Protein AF-A0A831PLI4-F1 (afdb_monomer_lite)

Radius of gyration: 12.71 Å; chains: 1; bounding box: 24×19×33 Å

InterPro domains:
  IPR007158 tRNA (pseudouridine(54)-N(1))-methyltransferase, TrmY [PF04013] (10-57)
  IPR029026 tRNA (guanine-N1-)-methyltransferase, N-terminal [G3DSA:3.40.1280.10] (1-60)
  IPR029028 Alpha/beta knot methyltransferases [SSF75217] (8-59)

Foldseek 3Di:
DVPDPDDDPDDDDDAPDDDDPVVCVVCVPPDDDDLDDDDDGPVVVVVSVVVVVVCVVVVPD

pLDDT: mean 90.86, std 5.28, range [64.81, 96.62]

Structure (mmCIF, N/CA/C/O backbone):
data_AF-A0A831PLI4-F1
#
_entry.id   AF-A0A831PLI4-F1
#
loop_
_atom_site.group_PDB
_atom_site.id
_atom_site.type_symbol
_atom_site.label_atom_id
_atom_site.label_alt_id
_atom_site.label_comp_id
_atom_site.label_asym_id
_atom_site.label_entity_id
_atom_site.label_seq_id
_atom_site.pdbx_PDB_ins_code
_atom_site.Cartn_x
_atom_site.Cartn_y
_atom_site.Cartn_z
_atom_site.occupancy
_atom_site.B_iso_or_equiv
_atom_site.auth_seq_id
_atom_site.auth_comp_id
_atom_site.auth_asym_id
_atom_site.auth_atom_id
_atom_site.pdbx_PDB_model_num
ATOM 1 N N . ILE A 1 1 ? 1.863 -7.228 -0.495 1.00 82.69 1 ILE A N 1
ATOM 2 C CA . ILE A 1 1 ? 1.816 -6.578 -1.815 1.00 82.69 1 ILE A CA 1
ATOM 3 C C . ILE A 1 1 ? 2.052 -7.571 -2.952 1.00 82.69 1 ILE A C 1
ATOM 5 O O . ILE A 1 1 ? 1.211 -7.644 -3.831 1.00 82.69 1 ILE A O 1
ATOM 9 N N . ARG A 1 2 ? 3.089 -8.427 -2.918 1.00 83.19 2 ARG A N 1
ATOM 10 C CA . ARG A 1 2 ? 3.345 -9.439 -3.972 1.00 83.19 2 ARG A CA 1
ATOM 11 C C . ARG A 1 2 ? 2.208 -10.429 -4.239 1.00 83.19 2 ARG A C 1
ATOM 13 O O . ARG A 1 2 ? 1.993 -10.788 -5.382 1.00 83.19 2 ARG A O 1
ATOM 20 N N . GLY A 1 3 ? 1.457 -10.817 -3.209 1.00 82.12 3 GLY A N 1
ATOM 21 C CA . GLY A 1 3 ? 0.274 -11.675 -3.357 1.00 82.12 3 GLY A CA 1
ATOM 22 C C . GLY A 1 3 ? -1.006 -10.949 -3.786 1.00 82.12 3 GLY A C 1
ATOM 23 O O . GLY A 1 3 ? -2.066 -11.559 -3.766 1.00 82.12 3 GLY A O 1
ATOM 24 N N . VAL A 1 4 ? -0.935 -9.651 -4.100 1.00 85.00 4 VAL A N 1
ATOM 25 C CA . VAL A 1 4 ? -2.090 -8.857 -4.533 1.00 85.00 4 VAL A CA 1
ATOM 26 C C . VAL A 1 4 ? -2.104 -8.802 -6.060 1.00 85.00 4 VAL A C 1
ATOM 28 O O . VAL A 1 4 ? -1.135 -8.330 -6.661 1.00 85.00 4 VAL A O 1
ATOM 31 N N . GLU A 1 5 ? -3.199 -9.277 -6.656 1.00 82.88 5 GLU A N 1
ATOM 32 C CA . GLU A 1 5 ? -3.400 -9.361 -8.110 1.00 82.88 5 GLU A CA 1
ATOM 33 C C . GLU A 1 5 ? -3.641 -7.980 -8.739 1.00 82.88 5 GLU A C 1
ATOM 35 O O . GLU A 1 5 ? -3.001 -7.630 -9.726 1.00 82.88 5 GLU A O 1
ATOM 40 N N . ILE A 1 6 ? -4.491 -7.159 -8.112 1.00 84.81 6 ILE A N 1
ATOM 41 C CA . ILE A 1 6 ? -4.787 -5.788 -8.544 1.00 84.81 6 ILE A CA 1
ATOM 42 C C . ILE A 1 6 ? -4.200 -4.808 -7.533 1.00 84.81 6 ILE A C 1
ATOM 44 O O . ILE A 1 6 ? -4.591 -4.788 -6.367 1.00 84.81 6 ILE A O 1
ATOM 48 N N . VAL A 1 7 ? -3.254 -3.992 -7.985 1.00 85.81 7 VAL A N 1
ATOM 49 C CA . VAL A 1 7 ? -2.619 -2.966 -7.156 1.00 85.81 7 VAL A CA 1
ATOM 50 C C . VAL A 1 7 ? -3.578 -1.779 -6.982 1.00 85.81 7 VAL A C 1
ATOM 52 O O . VAL A 1 7 ? -4.018 -1.230 -7.991 1.00 85.81 7 VAL A O 1
ATOM 55 N N . PRO A 1 8 ? -3.900 -1.362 -5.743 1.00 88.06 8 PRO A N 1
ATOM 56 C CA . PRO A 1 8 ? -4.686 -0.153 -5.502 1.00 88.06 8 PRO A CA 1
ATOM 57 C C . PRO A 1 8 ? -3.958 1.117 -5.954 1.00 88.06 8 PRO A C 1
ATOM 59 O O . PRO A 1 8 ? -2.736 1.201 -5.866 1.00 88.06 8 PRO A O 1
ATOM 62 N N . GLU A 1 9 ? -4.711 2.145 -6.340 1.00 89.06 9 GLU A N 1
ATOM 63 C CA . GLU A 1 9 ? -4.147 3.465 -6.665 1.00 89.06 9 GLU A CA 1
ATOM 64 C C . GLU A 1 9 ? -3.704 4.246 -5.418 1.00 89.06 9 GLU A C 1
ATOM 66 O O . GLU A 1 9 ? -2.903 5.173 -5.507 1.00 89.06 9 GLU A O 1
ATOM 71 N N . THR A 1 10 ? -4.242 3.915 -4.242 1.00 93.06 10 THR A N 1
ATOM 72 C CA . THR A 1 10 ? -3.981 4.636 -2.991 1.00 93.06 10 THR A CA 1
ATOM 73 C C . THR A 1 10 ? -3.722 3.666 -1.850 1.00 93.06 10 THR A C 1
ATOM 75 O O . THR A 1 10 ? -4.414 2.660 -1.696 1.00 93.06 10 THR A O 1
ATOM 78 N N . PHE A 1 11 ? -2.735 4.009 -1.026 1.00 93.25 11 PHE A N 1
ATOM 79 C CA . PHE A 1 11 ? -2.335 3.247 0.149 1.00 93.25 11 PHE A CA 1
ATOM 80 C C . PHE A 1 11 ? -2.432 4.124 1.389 1.00 93.25 11 PHE A C 1
ATOM 82 O O . PHE A 1 11 ? -2.109 5.310 1.351 1.00 93.25 11 PHE A O 1
ATOM 89 N N . VAL A 1 12 ? -2.854 3.517 2.494 1.00 94.06 12 VAL A N 1
ATOM 90 C CA . VAL A 1 12 ? -2.948 4.178 3.794 1.00 94.06 12 VAL A CA 1
ATOM 91 C C . VAL A 1 12 ? -1.885 3.582 4.706 1.00 94.06 12 VAL A C 1
ATOM 93 O O . VAL A 1 12 ? -1.787 2.363 4.854 1.00 94.06 12 VAL A O 1
ATOM 96 N N . LEU A 1 13 ? -1.063 4.450 5.285 1.00 94.00 13 LEU A N 1
ATOM 97 C CA . LEU A 1 13 ? 0.040 4.093 6.167 1.00 94.00 13 LEU A CA 1
ATOM 98 C C . LEU A 1 13 ? -0.131 4.842 7.481 1.00 94.00 13 LEU A C 1
ATOM 100 O O . LEU A 1 13 ? -0.467 6.025 7.484 1.00 94.00 13 LEU A O 1
ATOM 104 N N . SER A 1 14 ? 0.103 4.134 8.581 1.00 90.94 14 SER A N 1
ATOM 105 C CA . SER A 1 14 ? 0.234 4.772 9.885 1.00 90.94 14 SER A CA 1
ATOM 106 C C . SER A 1 14 ? 1.628 5.381 10.004 1.00 90.94 14 SER A C 1
ATOM 108 O O . SER A 1 14 ? 2.536 5.024 9.247 1.00 90.94 14 SER A O 1
ATOM 110 N N . ASP A 1 15 ? 1.802 6.302 10.942 1.00 87.31 15 ASP A N 1
ATOM 111 C CA . ASP A 1 15 ? 3.086 6.936 11.206 1.00 87.31 15 ASP A CA 1
ATOM 112 C C . ASP A 1 15 ? 3.971 6.050 12.118 1.00 87.31 15 ASP A C 1
ATOM 114 O O . ASP A 1 15 ? 4.127 4.850 11.894 1.00 87.31 15 ASP A O 1
ATOM 118 N N . HIS A 1 16 ? 4.610 6.626 13.136 1.00 86.94 16 HIS A N 1
ATOM 119 C CA . HIS A 1 16 ? 5.353 5.882 14.148 1.00 86.94 16 HIS A CA 1
ATOM 120 C C . HIS A 1 16 ? 4.464 5.113 15.141 1.00 86.94 16 HIS A C 1
ATOM 122 O O . HIS A 1 16 ? 4.965 4.229 15.840 1.00 86.94 16 HIS A O 1
ATOM 128 N N . GLN A 1 17 ? 3.174 5.442 15.233 1.00 89.50 17 GLN A N 1
ATOM 129 C CA . GLN A 1 17 ? 2.205 4.722 16.053 1.00 89.50 17 GLN A CA 1
ATOM 130 C C . GLN A 1 17 ? 1.344 3.823 15.175 1.00 89.50 17 GLN A C 1
ATOM 132 O O . GLN A 1 17 ? 1.207 4.032 13.975 1.00 89.50 17 GLN A O 1
ATOM 137 N N . ASN A 1 18 ? 0.763 2.788 15.773 1.00 90.38 18 ASN A N 1
ATOM 138 C CA . ASN A 1 18 ? -0.261 1.997 15.102 1.00 90.38 18 ASN A CA 1
ATOM 139 C C . ASN A 1 18 ? -1.566 2.794 15.020 1.00 90.38 18 ASN A C 1
ATOM 141 O O . ASN A 1 18 ? -1.868 3.538 15.949 1.00 90.38 18 ASN A O 1
ATOM 145 N N . PHE A 1 19 ? -2.381 2.531 13.992 1.00 92.62 19 PHE A N 1
ATOM 146 C CA . PHE A 1 19 ? -3.762 3.013 13.957 1.00 92.62 19 PHE A CA 1
ATOM 147 C C . PHE A 1 19 ? -4.491 2.665 15.252 1.00 92.62 19 PHE A C 1
ATOM 149 O O . PHE A 1 19 ? -4.411 1.517 15.726 1.00 92.62 19 PHE A O 1
ATOM 156 N N . SER A 1 20 ? -5.215 3.651 15.770 1.00 94.31 20 SER A N 1
ATOM 157 C CA . SER A 1 20 ? -6.152 3.482 16.873 1.00 94.31 20 SER A CA 1
ATOM 158 C C . SER A 1 20 ? -7.267 2.504 16.498 1.00 94.31 20 SER A C 1
ATOM 160 O O . SER A 1 20 ? -7.482 2.171 15.33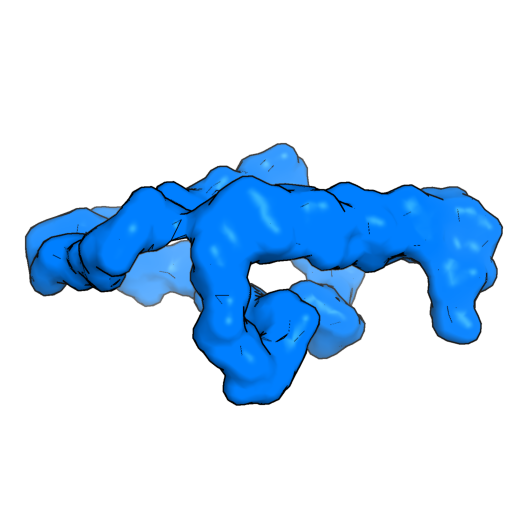1 1.00 94.31 20 SER A O 1
ATOM 162 N N . GLU A 1 21 ? -7.989 2.013 17.500 1.00 94.50 21 GLU A N 1
ATOM 163 C CA . GLU A 1 21 ? -9.121 1.112 17.274 1.00 94.50 21 GLU A CA 1
ATOM 164 C C . GLU A 1 21 ? -10.232 1.779 16.447 1.00 94.50 21 GLU A C 1
ATOM 166 O O . GLU A 1 21 ? -10.803 1.145 15.563 1.00 94.50 21 GLU A O 1
ATOM 171 N N . GLU A 1 22 ? -10.471 3.074 16.665 1.00 95.44 22 GLU A N 1
ATOM 172 C CA . GLU A 1 22 ? -11.446 3.863 15.908 1.00 95.44 22 GLU A CA 1
ATOM 173 C C . GLU A 1 22 ? -11.064 3.964 14.422 1.00 95.44 22 GLU A C 1
ATOM 175 O O . GLU A 1 22 ? -11.868 3.633 13.552 1.00 95.44 22 GLU A O 1
ATOM 180 N N . GLU A 1 23 ? -9.814 4.326 14.117 1.00 94.62 23 GLU A N 1
ATOM 181 C CA . GLU A 1 23 ? -9.310 4.400 12.736 1.00 94.62 23 GLU A CA 1
ATOM 182 C C . GLU A 1 23 ? -9.322 3.030 12.049 1.00 94.62 23 GLU A C 1
ATOM 184 O O . GLU A 1 23 ? -9.702 2.916 10.882 1.00 94.62 23 GLU A O 1
ATOM 189 N N . ARG A 1 24 ? -8.964 1.964 12.778 1.00 92.31 24 ARG A N 1
ATOM 190 C CA . ARG A 1 24 ? -9.072 0.588 12.269 1.00 92.31 24 ARG A CA 1
ATOM 191 C C . ARG A 1 24 ? -10.514 0.221 11.945 1.00 92.31 24 ARG A C 1
ATOM 193 O O . ARG A 1 24 ? -10.732 -0.460 10.948 1.00 92.31 24 ARG A O 1
ATOM 200 N N . GLY A 1 25 ? -11.476 0.690 12.738 1.00 94.62 25 GLY A N 1
ATOM 201 C CA . GLY A 1 25 ? -12.904 0.526 12.469 1.00 94.62 25 GLY A CA 1
ATOM 202 C C . GLY A 1 25 ? -13.335 1.191 11.160 1.00 94.62 25 GLY A C 1
ATOM 203 O O . GLY A 1 25 ? -14.061 0.581 10.379 1.00 94.62 25 GLY A O 1
ATOM 204 N N . LEU A 1 26 ? -12.825 2.392 10.861 1.00 94.69 26 LEU A N 1
ATOM 205 C CA . LEU A 1 26 ? -13.087 3.085 9.587 1.00 94.69 26 LEU A CA 1
ATOM 206 C C . LEU A 1 26 ? -12.510 2.344 8.371 1.00 94.69 26 LEU A C 1
ATOM 208 O O . LEU A 1 26 ? -13.016 2.485 7.260 1.00 94.69 26 LEU A O 1
ATOM 212 N N . MET A 1 27 ? -11.448 1.564 8.578 1.00 93.69 27 MET A N 1
ATOM 213 C CA . MET A 1 27 ? -10.723 0.848 7.527 1.00 93.69 27 MET A CA 1
ATOM 214 C C . MET A 1 27 ? -11.013 -0.659 7.492 1.00 93.69 27 MET A C 1
ATOM 216 O O . MET A 1 27 ? -10.371 -1.371 6.723 1.00 93.69 27 MET A O 1
ATOM 220 N N . GLN A 1 28 ? -11.946 -1.164 8.305 1.00 93.44 28 GLN A N 1
ATOM 221 C CA . GLN A 1 28 ? -12.154 -2.607 8.503 1.00 93.44 28 GLN A CA 1
ATOM 222 C C . GLN A 1 28 ? -12.489 -3.372 7.212 1.00 93.44 28 GLN A C 1
ATOM 224 O O . GLN A 1 28 ? -12.128 -4.539 7.074 1.00 93.44 28 GLN A O 1
ATOM 229 N N . ASP A 1 29 ? -13.146 -2.700 6.265 1.00 93.38 29 ASP A N 1
ATOM 230 C CA . ASP A 1 29 ? -13.573 -3.276 4.988 1.00 93.38 29 ASP A CA 1
ATOM 231 C C . ASP A 1 29 ? -12.505 -3.137 3.886 1.00 93.38 29 ASP A C 1
ATOM 233 O O . ASP A 1 29 ? -12.689 -3.621 2.767 1.00 93.38 29 ASP A O 1
ATOM 237 N N . LEU A 1 30 ? -11.379 -2.471 4.175 1.00 91.56 30 LEU A N 1
ATOM 238 C CA . LEU A 1 30 ? -10.283 -2.285 3.228 1.00 91.56 30 LEU A CA 1
ATOM 239 C C . LEU A 1 30 ? -9.300 -3.466 3.279 1.00 91.56 30 LEU A C 1
ATOM 241 O O . LEU A 1 30 ? -8.972 -3.973 4.354 1.00 91.56 30 LEU A O 1
ATOM 245 N N . PRO A 1 31 ? -8.756 -3.894 2.127 1.00 90.69 31 PRO A N 1
ATOM 246 C CA . PRO A 1 31 ? -7.777 -4.969 2.097 1.00 90.69 31 PRO A CA 1
ATOM 247 C C . PRO A 1 31 ? -6.457 -4.537 2.751 1.00 90.69 31 PRO A C 1
ATOM 249 O O . PRO A 1 31 ? -5.879 -3.504 2.412 1.00 90.69 31 PRO A O 1
ATOM 252 N N . ALA A 1 32 ? -5.927 -5.377 3.640 1.00 90.06 32 ALA A N 1
ATOM 253 C CA . ALA A 1 32 ? -4.605 -5.185 4.226 1.00 90.06 32 ALA A CA 1
ATOM 254 C C . ALA A 1 32 ? -3.523 -5.880 3.387 1.00 90.06 32 ALA A C 1
ATOM 256 O O . ALA A 1 32 ? -3.666 -7.038 2.987 1.00 90.06 32 ALA A O 1
ATOM 257 N N . CYS A 1 33 ? -2.395 -5.203 3.158 1.00 90.69 33 CYS A N 1
ATOM 258 C CA . CYS A 1 33 ? -1.266 -5.770 2.426 1.00 90.69 33 CYS A CA 1
ATOM 259 C C . CYS A 1 33 ? 0.043 -5.647 3.221 1.00 90.69 33 CYS A C 1
ATOM 261 O O . CYS A 1 33 ? 0.345 -4.599 3.780 1.00 90.69 33 CYS A O 1
ATOM 263 N N . SER A 1 34 ? 0.847 -6.716 3.247 1.00 92.25 34 SER A N 1
ATOM 264 C CA . SER A 1 34 ? 2.185 -6.700 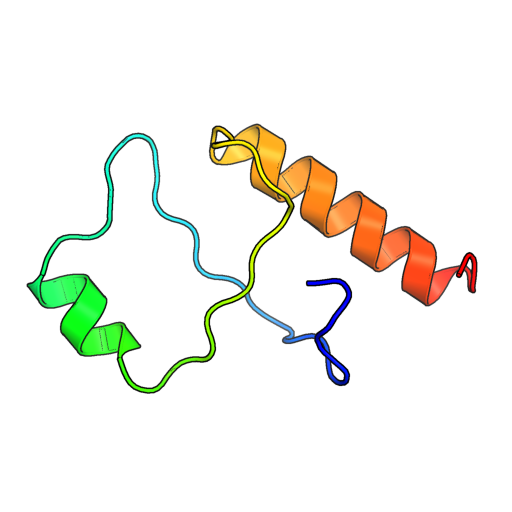3.862 1.00 92.25 34 SER A CA 1
ATOM 265 C C . SER A 1 34 ? 3.281 -6.393 2.833 1.00 92.25 34 SE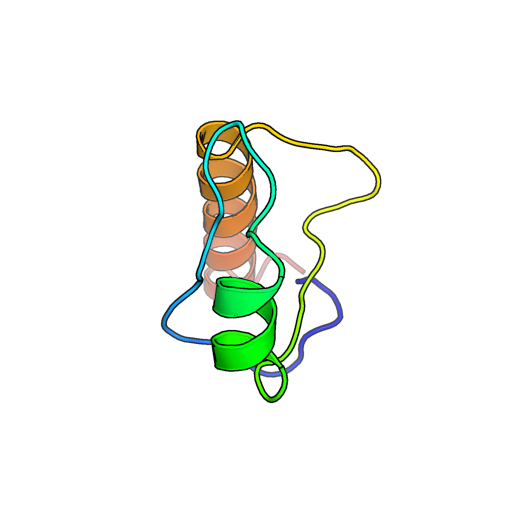R A C 1
ATOM 267 O O . SER A 1 34 ? 3.236 -6.901 1.708 1.00 92.25 34 SER A O 1
ATOM 269 N N . LEU A 1 35 ? 4.279 -5.595 3.216 1.00 93.12 35 LEU A N 1
ATOM 270 C CA . LEU A 1 35 ? 5.480 -5.313 2.415 1.00 93.12 35 LEU A CA 1
ATOM 271 C C . LEU A 1 35 ? 6.649 -6.269 2.715 1.00 93.12 35 LEU A C 1
ATOM 273 O O . LEU A 1 35 ? 7.676 -6.208 2.045 1.00 93.12 35 LEU A O 1
ATOM 277 N N . GLY A 1 36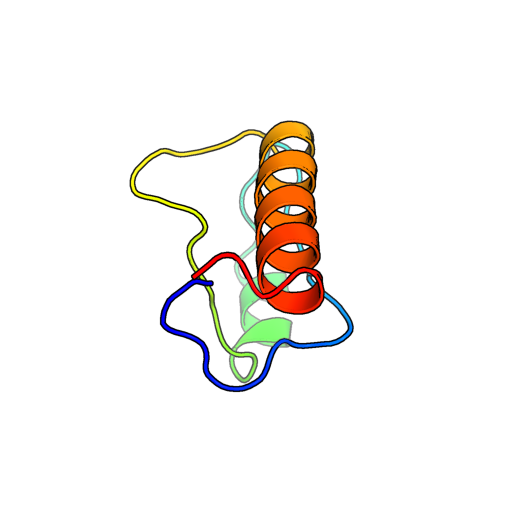 ? 6.499 -7.173 3.686 1.00 92.25 36 GLY A N 1
ATOM 278 C CA . GLY A 1 36 ? 7.543 -8.110 4.094 1.00 92.25 36 GLY A CA 1
ATOM 279 C C . GLY A 1 36 ? 7.378 -8.595 5.540 1.00 92.25 36 GLY A C 1
ATOM 280 O O . GLY A 1 36 ? 6.408 -8.241 6.207 1.00 92.25 36 GLY A O 1
ATOM 281 N N . PRO A 1 37 ? 8.316 -9.420 6.036 1.00 93.19 37 PRO A N 1
ATOM 282 C CA . PRO A 1 37 ? 8.256 -9.975 7.390 1.00 93.19 37 PRO A CA 1
ATOM 283 C C . PRO A 1 37 ? 8.674 -8.984 8.490 1.00 93.19 37 PRO A C 1
ATOM 285 O O . PRO A 1 37 ? 8.399 -9.228 9.661 1.00 93.19 37 PRO A O 1
ATOM 288 N N . CYS A 1 38 ? 9.358 -7.894 8.137 1.00 93.88 38 CYS A N 1
ATOM 289 C CA . CYS A 1 38 ? 9.883 -6.923 9.094 1.00 93.88 38 CYS A CA 1
ATOM 290 C C . CYS A 1 38 ? 8.924 -5.744 9.286 1.00 93.88 38 CYS A C 1
ATOM 292 O O . CYS A 1 38 ? 8.273 -5.306 8.337 1.00 93.88 38 CYS A O 1
ATOM 294 N N . ILE A 1 39 ? 8.906 -5.188 10.499 1.00 92.50 39 ILE A N 1
ATOM 295 C CA . ILE A 1 39 ? 8.285 -3.887 10.762 1.00 92.50 39 ILE A CA 1
ATOM 296 C C . ILE A 1 39 ? 9.175 -2.814 10.132 1.00 92.50 39 ILE A C 1
ATOM 298 O O . ILE A 1 39 ? 10.386 -2.801 10.353 1.00 92.50 39 ILE A O 1
ATOM 302 N N . LEU A 1 40 ? 8.569 -1.936 9.340 1.00 93.00 40 LEU A N 1
ATOM 303 C CA . LEU A 1 40 ? 9.242 -0.838 8.656 1.00 93.00 40 LEU A CA 1
ATOM 304 C C . LEU A 1 40 ? 8.707 0.489 9.189 1.00 93.00 40 LEU A C 1
ATOM 306 O O . LEU A 1 40 ? 7.516 0.602 9.478 1.00 93.00 40 LEU A O 1
ATOM 310 N N . HIS A 1 41 ? 9.573 1.497 9.267 1.00 93.69 41 HIS A N 1
ATOM 311 C CA . HIS A 1 41 ? 9.110 2.875 9.395 1.00 93.69 41 HIS A CA 1
ATOM 312 C C . HIS A 1 41 ? 8.358 3.299 8.127 1.00 93.69 41 HIS A C 1
ATOM 314 O O . HIS A 1 41 ? 8.599 2.757 7.044 1.00 93.69 41 HIS A O 1
ATOM 320 N N . ALA A 1 42 ? 7.437 4.255 8.264 1.00 93.06 42 ALA A N 1
ATOM 321 C CA . ALA A 1 42 ? 6.544 4.664 7.183 1.00 93.06 42 ALA A CA 1
ATOM 322 C C . ALA A 1 42 ? 7.301 5.119 5.921 1.00 93.06 42 ALA A C 1
ATOM 324 O O . ALA A 1 42 ? 6.921 4.752 4.812 1.00 93.06 42 ALA A O 1
ATOM 325 N N . ASP A 1 43 ? 8.416 5.836 6.073 1.00 94.00 43 ASP A N 1
ATOM 326 C CA . ASP A 1 43 ? 9.275 6.249 4.959 1.00 94.00 43 ASP A CA 1
ATOM 327 C C . ASP A 1 43 ? 9.884 5.047 4.217 1.00 94.00 43 ASP A C 1
ATOM 329 O O . ASP A 1 43 ? 9.830 4.972 2.989 1.00 94.00 43 ASP A O 1
ATOM 333 N N . MET A 1 44 ? 10.383 4.048 4.949 1.00 95.31 44 MET A N 1
ATOM 334 C CA . MET A 1 44 ? 10.918 2.819 4.357 1.00 95.31 44 MET A CA 1
ATOM 335 C C . MET A 1 44 ? 9.824 2.005 3.662 1.00 95.31 44 MET A C 1
ATOM 337 O O . MET A 1 44 ? 10.064 1.426 2.602 1.00 95.31 44 MET A O 1
ATOM 341 N N . ALA A 1 45 ? 8.618 1.968 4.235 1.00 94.94 45 ALA A N 1
ATOM 342 C CA . ALA A 1 45 ? 7.464 1.314 3.628 1.00 94.94 45 ALA A CA 1
ATOM 343 C C . ALA A 1 45 ? 7.115 1.944 2.269 1.00 94.94 45 ALA A C 1
ATOM 345 O O . ALA A 1 45 ? 6.902 1.212 1.303 1.00 94.94 45 ALA A O 1
ATOM 346 N N . ILE A 1 46 ? 7.139 3.278 2.171 1.00 95.12 46 ILE A N 1
ATOM 347 C CA . ILE A 1 46 ? 6.931 4.011 0.911 1.00 95.12 46 ILE A CA 1
ATOM 348 C C . ILE A 1 46 ? 7.986 3.606 -0.126 1.00 95.12 46 ILE A C 1
ATOM 350 O O . ILE A 1 46 ? 7.631 3.247 -1.247 1.00 95.12 46 ILE A O 1
ATOM 354 N N . VAL A 1 47 ? 9.271 3.594 0.246 1.00 96.62 47 VAL A N 1
ATOM 355 C CA . VAL A 1 47 ? 10.362 3.218 -0.674 1.00 96.62 47 VAL A CA 1
ATOM 356 C C . VAL A 1 47 ? 10.202 1.785 -1.190 1.00 96.62 47 VAL A C 1
ATOM 358 O O . VAL A 1 47 ? 10.308 1.542 -2.392 1.00 96.62 47 VAL A O 1
ATOM 361 N N . VAL A 1 48 ? 9.924 0.826 -0.303 1.00 95.88 48 VAL A N 1
ATOM 362 C CA . VAL A 1 48 ? 9.745 -0.586 -0.685 1.00 95.88 48 VAL A CA 1
ATOM 363 C C . VAL A 1 48 ? 8.519 -0.771 -1.576 1.00 95.88 48 VAL A C 1
ATOM 365 O O . VAL A 1 48 ? 8.578 -1.542 -2.537 1.00 95.88 48 VAL A O 1
ATOM 368 N N . LEU A 1 49 ? 7.424 -0.070 -1.271 1.00 94.75 49 LEU A N 1
ATOM 369 C CA . LEU A 1 49 ? 6.210 -0.088 -2.077 1.00 94.75 49 LEU A CA 1
ATOM 370 C C . LEU A 1 49 ? 6.487 0.441 -3.486 1.00 94.75 49 LEU A C 1
ATOM 372 O O . LEU A 1 49 ? 6.209 -0.274 -4.441 1.00 94.75 49 LEU A O 1
ATOM 376 N N . HIS A 1 50 ? 7.085 1.628 -3.621 1.00 95.12 50 HIS A N 1
ATOM 377 C CA . HIS A 1 50 ? 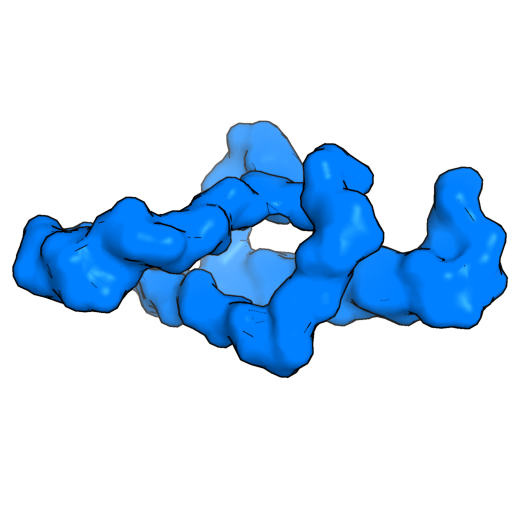7.409 2.200 -4.932 1.00 95.12 50 HIS A CA 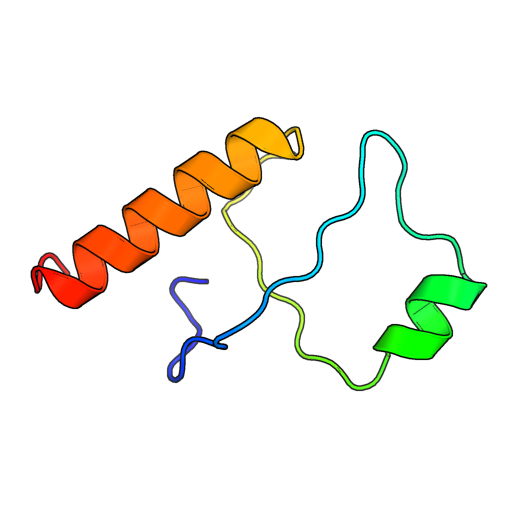1
ATOM 378 C C . HIS A 1 50 ? 8.328 1.298 -5.748 1.00 95.12 50 HIS A C 1
ATOM 380 O O . HIS A 1 50 ? 8.028 1.016 -6.900 1.00 95.12 50 HIS A O 1
ATOM 386 N N . ASN A 1 51 ? 9.373 0.740 -5.134 1.00 94.88 51 ASN A N 1
ATOM 387 C CA . ASN A 1 51 ? 10.237 -0.215 -5.821 1.00 94.88 51 ASN A CA 1
ATOM 388 C C . ASN A 1 51 ? 9.456 -1.433 -6.352 1.00 94.88 51 ASN A C 1
ATOM 390 O O . ASN A 1 51 ? 9.746 -1.943 -7.430 1.00 94.88 51 ASN A O 1
ATOM 394 N N . GLU A 1 52 ? 8.484 -1.946 -5.597 1.00 93.00 52 GLU A N 1
ATOM 395 C CA . GLU A 1 52 ? 7.637 -3.043 -6.075 1.00 93.00 52 GLU A CA 1
ATOM 396 C C . GLU A 1 52 ? 6.715 -2.605 -7.225 1.00 93.00 52 GLU A C 1
ATOM 398 O O . GLU A 1 52 ? 6.528 -3.384 -8.160 1.00 93.00 52 GLU A O 1
ATOM 403 N N . LEU A 1 53 ? 6.168 -1.387 -7.187 1.00 92.44 53 LEU A N 1
ATOM 404 C CA . LEU A 1 53 ? 5.373 -0.830 -8.288 1.00 92.44 53 LEU A CA 1
ATOM 405 C C . LEU A 1 53 ? 6.217 -0.694 -9.560 1.00 92.44 53 LEU A C 1
ATOM 407 O O . LEU A 1 53 ? 5.851 -1.259 -10.590 1.00 92.44 53 LEU A O 1
ATOM 411 N N . ASP A 1 54 ? 7.395 -0.079 -9.457 1.00 93.81 54 ASP A N 1
ATOM 412 C CA . ASP A 1 54 ? 8.326 0.113 -10.574 1.00 93.81 54 ASP A CA 1
ATOM 413 C C . ASP A 1 54 ? 8.731 -1.226 -11.208 1.00 93.81 54 ASP A C 1
ATOM 415 O O . ASP A 1 54 ? 8.822 -1.359 -12.431 1.00 93.81 54 ASP A O 1
ATOM 419 N N . ARG A 1 55 ? 8.943 -2.262 -10.383 1.00 92.31 55 ARG A N 1
ATOM 420 C CA . ARG A 1 55 ? 9.246 -3.618 -10.862 1.00 92.31 55 ARG A CA 1
ATOM 421 C C . ARG A 1 55 ? 8.099 -4.228 -11.659 1.00 92.31 55 ARG A C 1
ATOM 423 O O . ARG A 1 55 ? 8.364 -4.878 -12.671 1.00 92.31 55 ARG A O 1
ATOM 430 N N . ARG A 1 56 ? 6.850 -4.038 -11.223 1.00 89.62 56 ARG A N 1
ATOM 431 C CA . ARG A 1 56 ? 5.666 -4.529 -11.949 1.00 89.62 56 ARG A CA 1
ATOM 432 C C . ARG A 1 56 ? 5.498 -3.809 -13.277 1.00 89.62 56 ARG A C 1
ATOM 434 O O . ARG A 1 56 ? 5.281 -4.472 -14.286 1.00 89.62 56 ARG A O 1
ATOM 441 N N . GLU A 1 57 ? 5.653 -2.489 -13.280 1.00 89.88 57 GLU A N 1
ATOM 442 C CA . GLU A 1 57 ? 5.572 -1.674 -14.496 1.00 89.88 57 GLU A CA 1
ATOM 443 C C . GLU A 1 57 ? 6.679 -2.024 -15.496 1.00 89.88 57 GLU A C 1
ATOM 445 O O . GLU A 1 57 ? 6.431 -2.126 -16.696 1.00 89.88 57 GLU A O 1
ATOM 450 N N . SER A 1 58 ? 7.888 -2.294 -15.000 1.00 91.31 58 SER A N 1
ATOM 451 C CA . SER A 1 58 ? 9.043 -2.671 -15.825 1.00 91.31 58 SER A CA 1
ATOM 452 C C . SER A 1 58 ? 9.030 -4.140 -16.277 1.00 91.31 58 SER A C 1
ATOM 454 O O . SER A 1 58 ? 9.925 -4.563 -17.010 1.00 91.31 58 SER A O 1
ATOM 456 N N . GLY A 1 59 ? 8.057 -4.944 -15.831 1.00 85.19 59 GLY A N 1
ATOM 457 C CA . GLY A 1 59 ? 7.966 -6.375 -16.145 1.00 85.19 59 GLY A CA 1
ATOM 458 C C . GLY A 1 59 ? 9.034 -7.245 -15.467 1.00 85.19 59 GLY A C 1
ATOM 459 O O . GLY A 1 59 ? 9.311 -8.354 -15.921 1.00 85.19 59 GLY A O 1
ATOM 460 N N . TRP A 1 60 ? 9.656 -6.760 -14.390 1.00 76.56 60 TRP A N 1
ATOM 461 C CA . TRP A 1 60 ? 10.655 -7.489 -13.605 1.00 76.56 60 TRP A CA 1
ATOM 462 C C . TRP A 1 60 ? 9.983 -8.338 -12.522 1.00 76.56 60 TRP A C 1
ATOM 464 O O . TRP A 1 60 ? 9.988 -7.977 -11.338 1.00 76.56 60 TRP A O 1
ATOM 474 N N . THR A 1 61 ? 9.407 -9.472 -12.926 1.00 64.81 61 THR A N 1
ATOM 475 C CA . THR A 1 61 ? 8.839 -10.472 -12.002 1.00 64.81 61 THR A CA 1
ATOM 476 C C . THR A 1 61 ? 9.925 -11.244 -11.267 1.00 64.81 61 THR A C 1
ATOM 478 O O . THR A 1 61 ? 10.734 -11.897 -11.961 1.00 64.81 61 THR A O 1
#

Organism: NCBI:txid2201

Sequence (61 aa):
IRGVEIVPETFVLSDHQNFSEEERGLMQDLPACSLGPCILHADMAIVVLHNELDRRESGWT

Secondary structure (DSSP, 8-state):
-TT-SS--S------SSPPPHHHHHHTTTSPP--S-SS---HHHHHHHHHHHHHHHHTT--